Protein AF-A0A380FG84-F1 (afdb_monomer_lite)

Radius of gyration: 14.94 Å; chains: 1; bounding box: 41×23×39 Å

Sequence (98 aa):
MKKNLDIDPEYYAILDFTGFEKMIDELEPDGVPIDVEKDMSANIGVSLKKGNHRLNGKELLGYARFRHDAEGDFGRVRRQQTSYAITEEGISESRYIT

InterPro domains:
  IPR004474 Cell envelope-related transcriptional attenuator domain [PF03816] (2-82)
  IPR050922 LytR/CpsA/Psr cell wall biosynthesis [PTHR33392] (2-82)

Structure (mmCIF, N/CA/C/O backbone):
data_AF-A0A380FG84-F1
#
_entry.id   AF-A0A380FG84-F1
#
loop_
_atom_site.group_PDB
_atom_site.id
_atom_site.type_symbol
_atom_site.label_atom_id
_atom_site.label_alt_id
_atom_site.label_comp_id
_atom_site.label_asym_id
_atom_site.label_entity_id
_atom_site.label_seq_id
_atom_site.pdbx_PDB_ins_code
_atom_site.Cartn_x
_atom_site.Cartn_y
_atom_site.Cartn_z
_atom_site.occupancy
_atom_site.B_iso_or_equiv
_atom_site.auth_seq_id
_atom_site.auth_comp_id
_atom_site.auth_asym_id
_atom_site.auth_atom_id
_atom_site.pdbx_PDB_model_num
ATOM 1 N N . MET A 1 1 ? 10.895 -5.450 -19.485 1.00 75.94 1 MET A N 1
ATOM 2 C CA . MET A 1 1 ? 11.004 -6.887 -19.142 1.00 75.94 1 MET A CA 1
ATOM 3 C C . MET A 1 1 ? 11.240 -7.768 -20.366 1.00 75.94 1 MET A C 1
ATOM 5 O O . MET A 1 1 ? 12.031 -8.695 -20.250 1.00 75.94 1 MET A O 1
ATOM 9 N N . LYS A 1 2 ? 10.653 -7.437 -21.524 1.00 88.00 2 LYS A N 1
ATOM 10 C CA . LYS A 1 2 ? 10.789 -8.111 -22.828 1.00 88.00 2 LYS A CA 1
ATOM 11 C C . LYS A 1 2 ? 12.131 -8.796 -23.100 1.00 88.00 2 LYS A C 1
ATOM 13 O O . LYS A 1 2 ? 12.177 -9.987 -23.348 1.00 88.00 2 LYS A O 1
ATOM 18 N N . LYS A 1 3 ? 13.250 -8.081 -22.962 1.00 91.06 3 LYS A N 1
ATOM 19 C CA . LYS A 1 3 ? 14.578 -8.639 -23.275 1.00 91.06 3 LYS A CA 1
ATOM 20 C C . LYS A 1 3 ? 14.993 -9.847 -22.416 1.00 91.06 3 LYS A C 1
ATOM 22 O O . LYS A 1 3 ? 15.683 -10.720 -22.921 1.00 91.06 3 LYS A O 1
ATOM 27 N N . ASN A 1 4 ? 14.630 -9.870 -21.134 1.00 94.75 4 ASN A N 1
ATOM 28 C CA . ASN A 1 4 ? 15.138 -10.872 -20.185 1.00 94.75 4 ASN A CA 1
ATOM 29 C C . ASN A 1 4 ? 14.081 -11.908 -19.786 1.00 94.75 4 ASN A C 1
ATOM 31 O O . ASN A 1 4 ? 14.442 -12.998 -19.360 1.00 94.75 4 ASN A O 1
ATOM 35 N N . LEU A 1 5 ? 12.800 -11.541 -19.863 1.00 93.38 5 LEU A N 1
ATOM 36 C CA . LEU A 1 5 ? 11.677 -12.348 -19.377 1.00 93.38 5 LEU A CA 1
ATOM 37 C C . LEU A 1 5 ? 10.571 -12.521 -20.426 1.00 93.38 5 LEU A C 1
ATOM 39 O O . LEU A 1 5 ? 9.557 -13.124 -20.113 1.00 93.38 5 LEU A O 1
ATOM 43 N N . ASP A 1 6 ? 10.732 -11.948 -21.623 1.00 93.81 6 ASP A N 1
ATOM 44 C CA . ASP A 1 6 ? 9.730 -11.957 -22.702 1.00 93.81 6 ASP A CA 1
ATOM 45 C C . ASP A 1 6 ? 8.339 -11.420 -22.305 1.00 93.81 6 ASP A C 1
ATOM 47 O O . ASP A 1 6 ? 7.318 -11.746 -22.894 1.00 93.81 6 ASP A O 1
ATOM 51 N N . ILE A 1 7 ? 8.297 -10.545 -21.293 1.00 93.81 7 ILE A N 1
ATOM 52 C CA . ILE A 1 7 ? 7.077 -9.847 -20.860 1.00 93.81 7 ILE A CA 1
ATOM 53 C C . ILE A 1 7 ? 7.047 -8.450 -21.495 1.00 93.81 7 ILE A C 1
ATOM 55 O O . ILE A 1 7 ? 7.894 -7.600 -21.173 1.00 93.81 7 ILE A O 1
ATOM 59 N N . ASP A 1 8 ? 6.070 -8.219 -22.372 1.00 94.69 8 ASP A N 1
ATOM 60 C CA . ASP A 1 8 ? 5.846 -6.965 -23.105 1.00 94.69 8 ASP A CA 1
ATOM 61 C C . ASP A 1 8 ? 4.426 -6.423 -22.846 1.00 94.69 8 ASP A C 1
ATOM 63 O O . ASP A 1 8 ? 3.505 -6.722 -23.604 1.00 94.69 8 ASP A O 1
ATOM 67 N N . PRO A 1 9 ? 4.206 -5.702 -21.731 1.00 91.62 9 PRO A N 1
ATOM 68 C CA . PRO A 1 9 ? 2.882 -5.208 -21.381 1.00 91.62 9 PRO A CA 1
ATOM 69 C C . PRO A 1 9 ? 2.465 -4.065 -22.315 1.00 91.62 9 PRO A C 1
ATOM 71 O O . PRO A 1 9 ? 3.212 -3.106 -22.501 1.00 91.62 9 PRO A O 1
ATOM 74 N N . GLU A 1 10 ? 1.249 -4.145 -22.853 1.00 95.19 10 GLU A N 1
ATOM 75 C CA . GLU A 1 10 ? 0.678 -3.112 -23.734 1.00 95.19 10 GLU A CA 1
ATOM 76 C C . GLU A 1 10 ? 0.343 -1.814 -22.985 1.00 95.19 10 GLU A C 1
ATOM 78 O O . GLU A 1 10 ? 0.411 -0.722 -23.548 1.00 95.19 10 GLU A O 1
ATOM 83 N N . TYR A 1 11 ? 0.017 -1.932 -21.697 1.00 94.62 11 TYR A N 1
ATOM 84 C CA . TYR A 1 11 ? -0.399 -0.827 -20.843 1.00 94.62 11 TYR A CA 1
ATOM 85 C C . TYR A 1 11 ? 0.375 -0.828 -19.530 1.00 94.62 11 TYR A C 1
ATOM 87 O O . TYR A 1 11 ? 0.796 -1.873 -19.029 1.00 94.62 11 TYR A O 1
ATOM 95 N N . TYR A 1 12 ? 0.537 0.360 -18.951 1.00 93.31 12 TYR A N 1
ATOM 96 C CA . TYR A 1 12 ? 1.140 0.533 -17.639 1.00 93.31 12 TYR A CA 1
ATOM 97 C C . TYR A 1 12 ? 0.366 1.565 -16.821 1.00 93.31 12 TYR A C 1
ATOM 99 O O . TYR A 1 12 ? -0.142 2.552 -17.352 1.00 93.31 12 TYR A O 1
ATOM 107 N N . ALA A 1 13 ? 0.324 1.344 -15.512 1.00 92.38 13 ALA A N 1
ATOM 108 C CA . ALA A 1 13 ? -0.122 2.317 -14.530 1.00 92.38 13 ALA A CA 1
ATOM 109 C C . ALA A 1 13 ? 1.027 2.574 -13.552 1.00 92.38 13 ALA A C 1
ATOM 111 O O . ALA A 1 13 ? 1.733 1.647 -13.152 1.00 92.38 13 ALA A O 1
ATOM 112 N N . ILE A 1 14 ? 1.231 3.839 -13.192 1.00 93.38 14 ILE A N 1
ATOM 113 C CA . ILE A 1 14 ? 2.216 4.249 -12.190 1.00 93.38 14 ILE A CA 1
ATOM 114 C C . ILE A 1 14 ? 1.459 4.999 -11.108 1.00 93.38 14 ILE A C 1
ATOM 116 O O . ILE A 1 14 ? 0.694 5.914 -11.403 1.00 93.38 14 ILE A O 1
ATOM 120 N N . LEU A 1 15 ? 1.695 4.603 -9.865 1.00 92.81 15 LEU A N 1
ATOM 121 C CA . LEU A 1 15 ? 1.041 5.154 -8.693 1.00 92.81 15 LEU A CA 1
ATOM 122 C C . LEU A 1 15 ? 2.107 5.454 -7.643 1.00 92.81 15 LEU A C 1
ATOM 124 O O . LEU A 1 15 ? 2.976 4.619 -7.380 1.00 92.81 15 LEU A O 1
ATOM 128 N N . ASP A 1 16 ? 2.059 6.652 -7.070 1.00 96.12 16 ASP A N 1
ATOM 129 C CA . ASP A 1 16 ? 2.902 7.016 -5.936 1.00 96.12 16 ASP A CA 1
ATOM 130 C C . ASP A 1 16 ? 2.190 6.723 -4.604 1.00 96.12 16 ASP A C 1
ATOM 132 O O . ASP A 1 16 ? 1.068 6.218 -4.565 1.00 96.12 16 ASP A O 1
ATOM 136 N N . PHE A 1 17 ? 2.862 7.000 -3.487 1.00 96.88 17 PHE A N 1
ATOM 137 C CA . PHE A 1 17 ? 2.312 6.697 -2.164 1.00 96.88 17 PHE A CA 1
ATOM 138 C C . PHE A 1 17 ? 1.040 7.487 -1.864 1.00 96.88 17 PHE A C 1
ATOM 140 O O . PHE A 1 17 ? 0.061 6.903 -1.416 1.00 96.88 17 PHE A O 1
ATOM 147 N N . THR A 1 18 ? 1.026 8.788 -2.148 1.00 96.81 18 THR A N 1
ATOM 148 C CA . THR A 1 18 ? -0.149 9.630 -1.892 1.00 96.81 18 THR A CA 1
ATOM 149 C C . THR A 1 18 ? -1.325 9.237 -2.781 1.00 96.81 18 THR A C 1
ATOM 151 O O . THR A 1 18 ? -2.467 9.247 -2.327 1.00 96.81 18 THR A O 1
ATOM 154 N N . GLY A 1 19 ? -1.059 8.880 -4.036 1.00 96.50 19 GLY A N 1
ATOM 155 C CA . GLY A 1 19 ? -2.054 8.364 -4.962 1.00 96.50 19 GLY A CA 1
ATOM 156 C C . GLY A 1 19 ? -2.650 7.050 -4.471 1.00 96.50 19 GLY A C 1
ATOM 157 O O . GLY A 1 19 ? -3.867 6.911 -4.486 1.00 96.50 19 GLY A O 1
ATOM 158 N N . PHE A 1 20 ? -1.822 6.122 -3.980 1.00 95.50 20 PHE A N 1
ATOM 159 C CA . PHE A 1 20 ? -2.300 4.861 -3.407 1.00 95.50 20 PHE A CA 1
ATOM 160 C C . PHE A 1 20 ? -3.187 5.081 -2.183 1.00 95.50 20 PHE A C 1
ATOM 162 O O . PHE A 1 20 ? -4.291 4.549 -2.143 1.00 95.50 20 PHE A O 1
ATOM 169 N N . GLU A 1 21 ? -2.735 5.883 -1.215 1.00 96.88 21 GLU A N 1
ATOM 170 C CA . GLU A 1 21 ? -3.503 6.163 0.005 1.00 96.88 21 GLU A CA 1
ATOM 171 C C . GL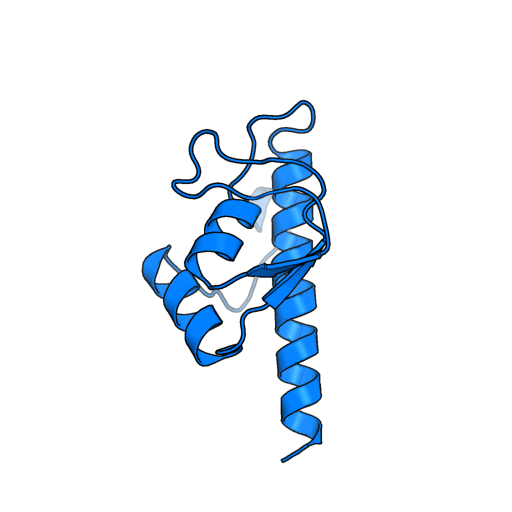U A 1 21 ? -4.894 6.714 -0.337 1.00 96.88 21 GLU A C 1
ATOM 173 O O . GLU A 1 21 ? -5.903 6.147 0.072 1.00 96.88 21 GLU A O 1
ATOM 178 N N . LYS A 1 22 ? -4.947 7.754 -1.179 1.00 96.88 22 LYS A N 1
ATOM 179 C CA . LYS A 1 22 ? -6.207 8.386 -1.589 1.00 96.88 22 LYS A CA 1
ATOM 180 C C . LYS A 1 22 ? -7.105 7.470 -2.409 1.00 96.88 22 LYS A C 1
ATOM 182 O O . LYS A 1 22 ? -8.314 7.513 -2.246 1.00 96.88 22 LYS A O 1
ATOM 187 N N . MET A 1 23 ? -6.528 6.679 -3.313 1.00 94.50 23 MET A N 1
ATOM 188 C CA . MET A 1 23 ? -7.290 5.737 -4.132 1.00 94.50 23 MET A CA 1
ATOM 189 C C . MET A 1 23 ? -8.018 4.723 -3.248 1.00 94.50 23 MET A C 1
ATOM 191 O O . MET A 1 23 ? -9.191 4.458 -3.475 1.00 94.50 23 MET A O 1
ATOM 195 N N . ILE A 1 24 ? -7.335 4.178 -2.239 1.00 94.94 24 ILE A N 1
ATOM 196 C CA . ILE A 1 24 ? -7.942 3.232 -1.301 1.00 94.94 24 ILE A CA 1
ATOM 197 C C . ILE A 1 24 ? -9.017 3.915 -0.460 1.00 94.94 24 ILE A C 1
ATOM 199 O O . ILE A 1 24 ? -10.109 3.373 -0.356 1.00 94.94 24 ILE A O 1
ATOM 203 N N . ASP A 1 25 ? -8.743 5.103 0.082 1.00 96.06 25 ASP A N 1
ATOM 204 C CA . ASP A 1 25 ? -9.718 5.831 0.905 1.00 96.06 25 ASP A CA 1
ATOM 205 C C . ASP A 1 25 ? -10.985 6.229 0.115 1.00 96.06 25 ASP A C 1
ATOM 207 O O . ASP A 1 25 ? -12.060 6.340 0.697 1.00 96.06 25 ASP A O 1
ATOM 211 N N . GLU A 1 26 ? -10.879 6.431 -1.203 1.00 94.12 26 GLU A N 1
ATOM 212 C CA . GLU A 1 26 ? -12.024 6.723 -2.079 1.00 94.12 26 GLU A CA 1
ATOM 213 C C . GLU A 1 26 ? -12.819 5.458 -2.445 1.00 94.12 26 GLU A C 1
ATOM 215 O O . GLU A 1 26 ? -14.048 5.484 -2.479 1.00 94.12 26 GLU A O 1
ATOM 220 N N . LEU A 1 27 ? -12.129 4.350 -2.739 1.00 91.25 27 LEU A N 1
ATOM 221 C CA . LEU A 1 27 ? -12.764 3.090 -3.144 1.00 91.25 27 LEU A CA 1
ATOM 222 C C . LEU A 1 27 ? -13.372 2.331 -1.961 1.00 91.25 27 LEU A C 1
ATOM 224 O O . LEU A 1 27 ? -14.422 1.713 -2.105 1.00 91.25 27 LEU A O 1
ATOM 228 N N . GLU A 1 28 ? -12.713 2.385 -0.806 1.00 92.94 28 GLU A N 1
ATOM 229 C CA . GLU A 1 28 ? -13.070 1.676 0.423 1.00 92.94 28 GLU A CA 1
ATOM 230 C C . GLU A 1 28 ? -13.041 2.654 1.615 1.00 92.94 28 GLU A C 1
ATOM 232 O O . GLU A 1 28 ? -12.141 2.578 2.458 1.00 92.94 28 GLU A O 1
ATOM 237 N N . PRO A 1 29 ? -14.018 3.577 1.728 1.00 93.50 29 PRO A N 1
ATOM 238 C CA . PRO A 1 29 ? -14.026 4.614 2.769 1.00 93.50 29 PRO A CA 1
ATOM 239 C C . PRO A 1 29 ? -14.061 4.061 4.200 1.00 93.50 29 PRO A C 1
ATOM 241 O O . PRO A 1 29 ? -13.573 4.700 5.132 1.00 93.50 29 PRO A O 1
ATOM 244 N N . ASP A 1 30 ? -14.614 2.857 4.371 1.00 94.19 30 ASP A N 1
ATOM 245 C CA . ASP A 1 30 ? -14.665 2.142 5.650 1.00 94.19 30 ASP A CA 1
ATOM 246 C C . ASP A 1 30 ? -13.388 1.318 5.929 1.00 94.19 30 ASP A C 1
ATOM 248 O O . ASP A 1 30 ? -13.281 0.660 6.966 1.00 94.19 30 ASP A O 1
ATOM 252 N N . GLY A 1 31 ? -12.408 1.346 5.021 1.00 94.00 31 GLY A N 1
ATOM 253 C CA . GLY A 1 31 ? -11.131 0.642 5.109 1.00 94.00 31 GLY A CA 1
ATOM 254 C C . GLY A 1 31 ? -11.187 -0.816 4.647 1.00 94.00 31 GLY A C 1
ATOM 255 O O . GLY A 1 31 ? -12.201 -1.498 4.768 1.00 94.00 31 GLY A O 1
ATOM 256 N N . VAL A 1 32 ? -10.057 -1.330 4.167 1.00 95.75 32 VAL A N 1
ATOM 257 C CA . VAL A 1 32 ? -9.933 -2.663 3.559 1.00 95.75 32 VAL A CA 1
ATOM 258 C C . VAL A 1 32 ? -9.783 -3.745 4.635 1.00 95.75 32 VAL A C 1
ATOM 260 O O . VAL A 1 32 ? -8.897 -3.618 5.487 1.00 95.75 32 VAL A O 1
ATOM 263 N N . PRO A 1 33 ? -10.591 -4.823 4.625 1.00 95.88 33 PRO A N 1
ATOM 264 C CA . PRO A 1 33 ? -10.469 -5.902 5.600 1.00 95.88 33 PRO A CA 1
ATOM 2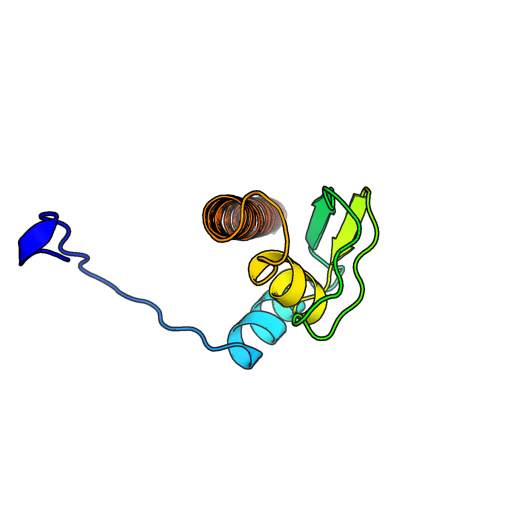65 C C . PRO A 1 33 ? -9.183 -6.708 5.369 1.00 95.88 33 PRO A C 1
ATOM 267 O O . PRO A 1 33 ? -9.013 -7.352 4.340 1.00 95.88 33 PRO A O 1
ATOM 270 N N . ILE A 1 34 ? -8.276 -6.696 6.343 1.00 96.25 34 ILE A N 1
ATOM 271 C CA . ILE A 1 34 ? -6.988 -7.394 6.291 1.00 96.25 34 ILE A CA 1
ATOM 272 C C . ILE A 1 34 ? -6.779 -8.192 7.575 1.00 96.25 34 ILE A C 1
ATOM 274 O O . ILE A 1 34 ? -6.894 -7.651 8.676 1.00 96.25 34 ILE A O 1
ATOM 278 N N . ASP A 1 35 ? -6.387 -9.460 7.431 1.00 96.56 35 ASP A N 1
ATOM 279 C CA . ASP A 1 35 ? -5.765 -10.216 8.519 1.00 96.56 35 ASP A CA 1
ATOM 280 C C . ASP A 1 35 ? -4.266 -9.896 8.567 1.00 96.56 35 ASP A C 1
ATOM 282 O O . ASP A 1 35 ? -3.454 -10.328 7.738 1.00 96.56 35 ASP A O 1
ATOM 286 N N . VAL A 1 36 ? -3.887 -9.063 9.529 1.00 96.75 36 VAL A N 1
ATOM 287 C CA . VAL A 1 36 ? -2.501 -8.679 9.748 1.00 96.75 36 VAL A CA 1
ATOM 288 C C . VAL A 1 36 ? -1.769 -9.855 10.397 1.00 96.75 36 VAL A C 1
ATOM 290 O O . VAL A 1 36 ? -1.972 -10.173 11.566 1.00 96.75 36 VAL A O 1
ATOM 293 N N . GLU A 1 37 ? -0.852 -10.470 9.646 1.00 94.88 37 GLU A N 1
ATOM 294 C CA . GLU A 1 37 ? -0.150 -11.707 10.032 1.00 94.88 37 GLU A CA 1
ATOM 295 C C . GLU A 1 37 ? 0.596 -11.607 11.386 1.00 94.88 37 GLU A C 1
ATOM 297 O O . GLU A 1 37 ? 0.765 -12.599 12.105 1.00 94.88 37 GLU A O 1
ATOM 302 N N . LYS A 1 38 ? 1.084 -10.407 11.728 1.00 94.81 38 LYS A N 1
ATOM 303 C CA . LYS A 1 38 ? 1.893 -10.101 12.921 1.00 94.81 38 LYS A CA 1
ATOM 304 C C . LYS A 1 38 ? 1.982 -8.598 13.156 1.00 94.81 38 LYS A C 1
ATOM 306 O O . LYS A 1 38 ? 1.720 -7.819 12.250 1.00 94.81 38 LYS A O 1
ATOM 311 N N . ASP A 1 39 ? 2.432 -8.196 14.338 1.00 97.19 39 ASP A N 1
ATOM 312 C CA . ASP A 1 39 ? 2.722 -6.790 14.623 1.00 97.19 39 ASP A CA 1
ATOM 313 C C . ASP A 1 39 ? 3.800 -6.240 13.669 1.00 97.19 39 ASP A C 1
ATOM 315 O O . ASP A 1 39 ? 4.859 -6.847 13.486 1.00 97.19 39 ASP A O 1
ATOM 319 N N . MET A 1 40 ? 3.536 -5.077 13.068 1.00 96.06 40 MET A N 1
ATOM 320 C CA . MET A 1 40 ? 4.415 -4.425 12.092 1.00 96.06 40 MET A CA 1
ATOM 321 C C . MET A 1 40 ? 4.481 -2.923 12.373 1.00 96.06 40 MET A C 1
ATOM 323 O O . MET A 1 40 ? 3.454 -2.258 12.465 1.00 96.06 40 MET A O 1
ATOM 327 N N . SER A 1 41 ? 5.685 -2.364 12.489 1.00 96.25 41 SER A N 1
ATOM 328 C CA . SER A 1 41 ? 5.864 -0.913 12.697 1.00 96.25 41 SER A CA 1
ATOM 329 C C . SER A 1 41 ? 7.180 -0.353 12.153 1.00 96.25 41 SER A C 1
ATOM 331 O O . SER A 1 41 ? 7.278 0.828 11.813 1.00 96.25 41 SER A O 1
ATOM 333 N N . ALA A 1 42 ? 8.203 -1.198 12.019 1.00 93.69 42 ALA A N 1
ATOM 334 C CA . ALA A 1 42 ? 9.519 -0.779 11.559 1.00 93.69 42 ALA A CA 1
ATOM 335 C C . ALA A 1 42 ? 9.481 -0.234 10.119 1.00 93.69 42 ALA A C 1
ATOM 337 O O . ALA A 1 42 ? 9.138 -0.952 9.181 1.00 93.69 42 ALA A O 1
ATOM 338 N N . ASN A 1 43 ? 9.909 1.023 9.944 1.00 93.19 43 ASN A N 1
ATOM 339 C CA . ASN A 1 43 ? 10.105 1.703 8.653 1.00 93.19 43 ASN A CA 1
ATOM 340 C C . ASN A 1 43 ? 8.859 1.846 7.757 1.00 93.19 43 ASN A C 1
ATOM 342 O O . ASN A 1 43 ? 8.998 2.071 6.554 1.00 93.19 43 ASN A O 1
ATOM 346 N N . ILE A 1 44 ? 7.654 1.746 8.326 1.00 94.31 44 ILE A N 1
ATOM 347 C CA . ILE A 1 44 ? 6.393 1.862 7.573 1.00 94.31 44 ILE A CA 1
ATOM 348 C C . ILE A 1 44 ? 5.538 3.076 7.966 1.00 94.31 44 ILE A C 1
ATOM 350 O O . ILE A 1 44 ? 4.567 3.371 7.282 1.00 94.31 44 ILE A O 1
ATOM 354 N N . GLY A 1 45 ? 5.909 3.822 9.017 1.00 93.62 45 GLY A N 1
ATOM 355 C CA . GLY A 1 45 ? 5.237 5.076 9.407 1.00 93.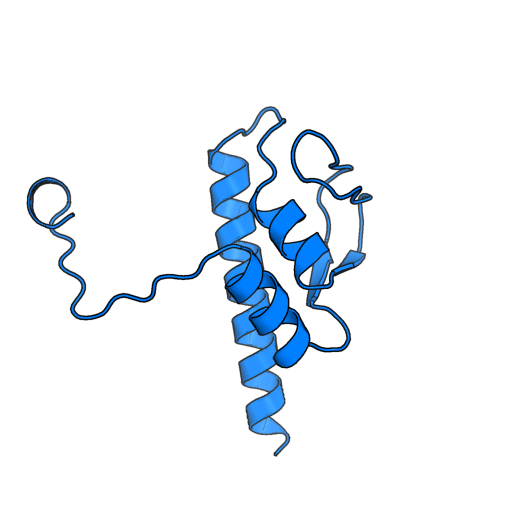62 45 GLY A CA 1
ATOM 356 C C . GLY A 1 45 ? 3.851 4.907 10.049 1.00 93.62 45 GLY A C 1
ATOM 357 O O . GLY A 1 45 ? 3.179 5.900 10.320 1.00 93.62 45 GLY A O 1
ATOM 358 N N . VAL A 1 46 ? 3.449 3.661 10.304 1.00 96.69 46 VAL A N 1
ATOM 359 C CA . VAL A 1 46 ? 2.225 3.241 10.999 1.00 96.69 46 VAL A CA 1
ATOM 360 C C . VAL A 1 46 ? 2.558 2.093 11.952 1.00 96.69 46 VAL A C 1
ATOM 362 O O . VAL A 1 46 ? 3.639 1.508 11.871 1.00 96.69 46 VAL A O 1
ATOM 365 N N . SER A 1 47 ? 1.642 1.771 12.862 1.00 97.62 47 SER A N 1
ATOM 366 C CA . SER A 1 47 ? 1.784 0.654 13.796 1.00 97.62 47 SER A CA 1
ATOM 367 C C . SER A 1 47 ? 0.603 -0.292 13.631 1.00 97.62 47 SER A C 1
ATOM 369 O O . SER A 1 47 ? -0.476 -0.021 14.147 1.00 97.62 47 SER A O 1
ATOM 371 N N . LEU A 1 48 ? 0.825 -1.409 12.946 1.00 97.81 48 LEU A N 1
ATOM 372 C CA . LEU A 1 48 ? -0.176 -2.443 12.710 1.00 97.81 48 LEU A CA 1
ATOM 373 C C . LEU A 1 48 ? -0.068 -3.524 13.783 1.00 97.81 48 LEU A C 1
ATOM 375 O O . LEU A 1 48 ? 1.035 -3.927 14.169 1.00 97.81 48 LEU A O 1
ATOM 379 N N . LYS A 1 49 ? -1.219 -3.995 14.258 1.00 98.06 49 LYS A N 1
ATOM 380 C CA . LYS A 1 49 ? -1.324 -5.088 15.225 1.00 98.06 49 LYS A CA 1
ATOM 381 C C . LYS A 1 49 ? -1.817 -6.346 14.548 1.00 98.06 49 LYS A C 1
ATOM 383 O O . LYS A 1 49 ? -2.619 -6.262 13.629 1.00 98.06 49 LYS A O 1
ATOM 388 N N . LYS A 1 50 ? -1.357 -7.502 15.021 1.00 97.94 50 LYS A N 1
ATOM 389 C CA . LYS A 1 50 ? -1.828 -8.796 14.526 1.00 97.94 50 LYS A CA 1
ATOM 390 C C . LYS A 1 50 ? -3.360 -8.908 14.603 1.00 97.94 50 LYS A C 1
ATOM 392 O O . LYS A 1 50 ? -3.953 -8.474 15.593 1.00 97.94 50 LYS A O 1
ATOM 397 N N . GLY A 1 51 ? -3.968 -9.554 13.610 1.00 97.81 51 GLY A N 1
ATOM 398 C CA . GLY A 1 51 ? -5.385 -9.919 13.575 1.00 97.81 51 GLY A CA 1
ATOM 399 C C . GLY A 1 51 ? -6.185 -9.182 12.505 1.00 97.81 51 GLY A C 1
ATOM 400 O O . GLY A 1 51 ? -5.625 -8.473 11.673 1.00 97.81 51 GLY A O 1
ATOM 401 N N . ASN A 1 52 ? -7.505 -9.347 12.555 1.00 97.81 52 ASN A N 1
ATOM 402 C CA . ASN A 1 52 ? -8.425 -8.780 11.573 1.00 97.81 52 ASN A CA 1
ATOM 403 C C . ASN A 1 52 ? -8.690 -7.301 11.854 1.00 97.81 52 ASN A C 1
ATOM 405 O O . ASN A 1 52 ? -9.251 -6.961 12.897 1.00 97.81 52 ASN A O 1
ATOM 409 N N . HIS A 1 53 ? -8.344 -6.447 10.896 1.00 96.94 53 HIS A N 1
ATOM 410 C CA . HIS A 1 53 ? -8.557 -5.001 10.955 1.00 96.94 53 HIS A CA 1
ATOM 411 C C . HIS A 1 53 ? -9.126 -4.495 9.634 1.00 96.94 53 HIS A C 1
ATOM 413 O O . HIS A 1 53 ? -8.930 -5.116 8.592 1.00 96.94 53 HIS A O 1
ATOM 419 N N . ARG A 1 54 ? -9.796 -3.342 9.667 1.00 97.00 54 ARG A N 1
ATOM 420 C CA . ARG A 1 54 ? -10.070 -2.554 8.461 1.00 97.00 54 ARG A CA 1
ATOM 421 C C . ARG A 1 54 ? -9.008 -1.472 8.353 1.00 97.00 54 ARG A C 1
ATOM 423 O O . ARG A 1 54 ? -8.937 -0.609 9.221 1.00 97.00 54 ARG A O 1
ATOM 430 N N . LEU A 1 55 ? -8.152 -1.578 7.341 1.00 97.81 55 LEU A N 1
ATOM 431 C CA . LEU A 1 55 ? -7.019 -0.681 7.137 1.00 97.81 55 LEU A CA 1
ATOM 432 C C . LEU A 1 55 ? -7.398 0.428 6.158 1.00 97.81 55 LEU A C 1
ATOM 434 O O . LEU A 1 55 ? -7.822 0.141 5.038 1.00 97.81 55 LEU A O 1
ATOM 438 N N . ASN A 1 56 ? -7.194 1.683 6.549 1.00 97.62 56 ASN A N 1
ATOM 439 C CA . ASN A 1 56 ? -7.268 2.804 5.604 1.00 97.62 56 ASN A CA 1
ATOM 440 C C . ASN A 1 56 ? -6.078 2.789 4.627 1.00 97.62 56 ASN A C 1
ATOM 442 O O . ASN A 1 56 ? -5.138 1.999 4.773 1.00 97.62 56 ASN A O 1
ATOM 446 N N . GLY A 1 57 ? -6.071 3.688 3.645 1.00 97.31 57 GLY A N 1
ATOM 447 C CA . GLY A 1 57 ? -5.040 3.749 2.614 1.00 97.31 57 GLY A CA 1
ATOM 448 C C . GLY A 1 57 ? -3.617 3.860 3.165 1.00 97.31 57 GLY A C 1
ATOM 449 O O . GLY A 1 57 ? -2.709 3.180 2.680 1.00 97.31 57 GLY A O 1
ATOM 450 N N . LYS A 1 58 ? -3.413 4.646 4.228 1.00 98.06 58 LYS A N 1
ATOM 451 C CA . LYS A 1 58 ? -2.101 4.807 4.878 1.00 98.06 58 LYS A CA 1
ATOM 452 C C . LYS A 1 58 ? -1.643 3.531 5.584 1.00 98.06 58 LYS A C 1
ATOM 454 O O . LYS A 1 58 ? -0.472 3.150 5.503 1.00 98.06 58 LYS A O 1
ATOM 459 N N . GLU A 1 59 ? -2.547 2.863 6.287 1.00 98.25 59 GLU A N 1
ATOM 460 C CA . GLU A 1 59 ? -2.263 1.606 6.980 1.00 98.25 59 GLU A CA 1
ATOM 461 C C . GLU A 1 59 ? -2.012 0.461 5.997 1.00 98.25 59 GLU A C 1
ATOM 463 O O . GLU A 1 59 ? -1.047 -0.289 6.166 1.00 98.25 59 GLU A O 1
ATOM 468 N N . LEU A 1 60 ? -2.811 0.376 4.931 1.00 97.69 60 LEU A N 1
ATOM 469 C CA . LEU A 1 60 ? -2.655 -0.612 3.869 1.00 97.69 60 LEU A CA 1
ATOM 470 C C . LEU A 1 60 ? -1.353 -0.396 3.087 1.00 97.69 60 LEU A C 1
ATOM 472 O O . L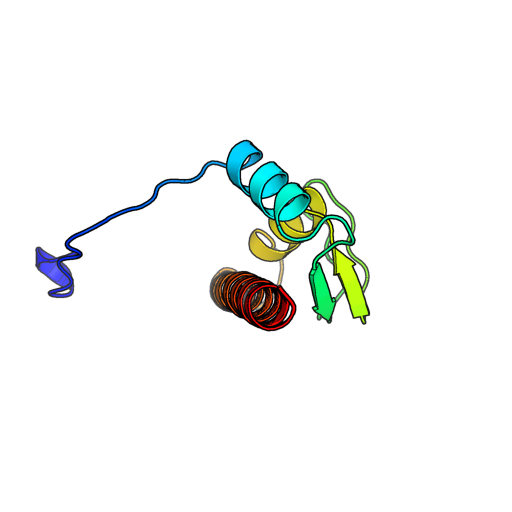EU A 1 60 ? -0.639 -1.359 2.795 1.00 97.69 60 LEU A O 1
ATOM 476 N N . LEU A 1 61 ? -0.971 0.861 2.829 1.00 97.44 61 LEU A N 1
ATOM 477 C CA . LEU A 1 61 ? 0.341 1.191 2.270 1.00 97.44 61 LEU A CA 1
ATOM 478 C C . LEU A 1 61 ? 1.466 0.715 3.200 1.00 97.44 61 LEU A C 1
ATOM 480 O O . LEU A 1 61 ? 2.465 0.156 2.741 1.00 97.44 61 LEU A O 1
ATOM 484 N N . GLY A 1 62 ? 1.314 0.921 4.510 1.00 97.50 62 GLY A N 1
ATOM 485 C CA . GLY A 1 62 ? 2.251 0.425 5.514 1.00 97.50 62 GLY A CA 1
ATOM 486 C C . GLY A 1 62 ? 2.387 -1.100 5.487 1.00 97.50 62 GLY A C 1
ATOM 487 O O . GLY A 1 62 ? 3.507 -1.616 5.459 1.00 97.50 62 GLY A O 1
ATOM 488 N N . TYR A 1 63 ? 1.263 -1.814 5.413 1.00 97.50 63 TYR A N 1
ATOM 489 C CA . TYR A 1 63 ? 1.208 -3.272 5.295 1.00 97.50 63 TYR A CA 1
ATOM 490 C C . TYR A 1 63 ? 1.944 -3.775 4.041 1.00 97.50 63 TYR A C 1
ATOM 492 O O . TYR A 1 63 ? 2.844 -4.614 4.137 1.00 97.50 63 TYR A O 1
ATOM 500 N N . ALA A 1 64 ? 1.654 -3.190 2.874 1.00 96.25 64 ALA A N 1
ATOM 501 C CA . ALA A 1 64 ? 2.263 -3.550 1.591 1.00 96.25 64 ALA A CA 1
ATOM 502 C C . ALA A 1 64 ? 3.766 -3.207 1.489 1.00 96.25 64 ALA A C 1
ATOM 504 O O . ALA A 1 64 ? 4.476 -3.720 0.617 1.00 96.25 64 ALA A O 1
ATOM 505 N N . ARG A 1 65 ? 4.280 -2.331 2.363 1.00 96.00 65 ARG A N 1
ATOM 506 C CA . ARG A 1 65 ? 5.694 -1.914 2.402 1.00 96.00 65 ARG A CA 1
ATOM 507 C C . ARG A 1 65 ? 6.532 -2.670 3.428 1.00 96.00 65 ARG A C 1
ATOM 509 O O . ARG A 1 65 ? 7.764 -2.579 3.379 1.00 96.00 65 ARG A O 1
ATOM 516 N N . PHE A 1 66 ? 5.911 -3.395 4.354 1.00 96.44 66 PHE A N 1
ATOM 517 C CA . PHE A 1 66 ? 6.631 -4.051 5.436 1.00 96.44 66 PHE A CA 1
ATOM 518 C C . PHE A 1 66 ? 7.551 -5.170 4.921 1.00 96.44 66 PHE A C 1
ATOM 520 O O . PHE A 1 66 ? 7.128 -6.078 4.207 1.00 96.44 66 PHE A O 1
ATOM 527 N N . ARG A 1 67 ? 8.829 -5.094 5.315 1.00 95.19 67 ARG A N 1
ATOM 528 C CA . ARG A 1 67 ? 9.907 -6.033 4.936 1.00 95.19 67 ARG A CA 1
ATOM 529 C C . ARG A 1 67 ? 10.825 -6.420 6.096 1.00 95.19 67 ARG A C 1
ATOM 531 O O . ARG A 1 67 ? 11.850 -7.052 5.884 1.00 95.19 67 ARG A O 1
ATOM 538 N N . HIS A 1 68 ? 10.538 -5.943 7.306 1.00 91.75 68 HIS A N 1
ATOM 539 C CA . HIS A 1 68 ? 11.449 -6.081 8.442 1.00 91.75 68 HIS A CA 1
ATOM 540 C C . HIS A 1 68 ? 11.163 -7.375 9.217 1.00 91.75 68 HIS A C 1
ATOM 542 O O . HIS A 1 68 ? 10.892 -7.362 10.418 1.00 91.75 68 HIS A O 1
ATOM 548 N N . ASP A 1 69 ? 11.174 -8.493 8.494 1.00 88.81 69 ASP A N 1
ATOM 549 C CA . ASP A 1 69 ? 10.956 -9.839 9.008 1.00 88.81 69 ASP A CA 1
ATOM 550 C C . ASP A 1 69 ? 11.855 -10.863 8.293 1.00 88.81 69 ASP A C 1
ATOM 552 O O . ASP A 1 69 ? 12.635 -10.517 7.407 1.00 88.81 69 ASP A O 1
ATOM 556 N N . ALA A 1 70 ? 11.752 -12.132 8.697 1.00 86.00 70 ALA A N 1
ATOM 557 C CA . ALA A 1 70 ? 12.546 -13.223 8.134 1.00 86.00 70 ALA A CA 1
ATOM 558 C C . ALA A 1 70 ? 12.248 -13.522 6.650 1.00 86.00 70 ALA A C 1
ATOM 560 O O . ALA A 1 70 ? 13.073 -14.143 5.987 1.00 86.00 70 ALA A O 1
ATOM 561 N N . GLU A 1 71 ? 11.092 -13.103 6.128 1.00 88.06 71 GLU A N 1
ATOM 562 C CA . GLU A 1 71 ? 10.708 -13.325 4.728 1.00 88.06 71 GLU A CA 1
ATOM 563 C C . GLU A 1 71 ? 11.145 -12.170 3.820 1.00 88.06 71 GLU A C 1
ATOM 565 O O . GLU A 1 71 ? 11.216 -12.335 2.599 1.00 88.06 71 GLU A O 1
ATOM 570 N N . GLY A 1 72 ? 11.430 -11.001 4.399 1.00 91.06 72 GLY A N 1
ATOM 571 C CA . GLY A 1 72 ? 11.924 -9.823 3.705 1.00 91.06 72 GLY A CA 1
ATOM 572 C C . GLY A 1 72 ? 11.048 -9.457 2.510 1.00 91.06 72 GLY A C 1
ATOM 573 O O . GLY A 1 72 ? 9.864 -9.135 2.636 1.00 91.06 72 GLY A O 1
ATOM 574 N N . ASP A 1 73 ? 11.644 -9.521 1.323 1.00 92.25 73 ASP A N 1
ATOM 575 C CA . ASP A 1 73 ? 10.994 -9.149 0.070 1.00 92.25 73 ASP A CA 1
ATOM 576 C C . ASP A 1 73 ? 9.985 -10.195 -0.425 1.00 92.25 73 ASP A C 1
ATOM 578 O O . ASP A 1 73 ? 9.003 -9.815 -1.060 1.00 92.25 73 ASP A O 1
ATOM 582 N N . PHE A 1 74 ? 10.156 -11.480 -0.091 1.00 92.69 74 PHE A N 1
ATOM 583 C CA . PHE A 1 74 ? 9.175 -12.515 -0.444 1.00 92.69 74 PHE A CA 1
ATOM 584 C C . PHE A 1 74 ? 7.854 -12.291 0.296 1.00 92.69 74 PHE A C 1
ATOM 586 O O . PHE A 1 74 ? 6.784 -12.316 -0.315 1.00 92.69 74 PHE A O 1
ATOM 593 N N . GLY A 1 75 ? 7.935 -11.988 1.595 1.00 92.94 75 GLY A N 1
ATOM 594 C CA . GLY A 1 75 ? 6.767 -11.615 2.394 1.00 92.94 75 GLY A CA 1
ATOM 595 C C . GLY A 1 75 ? 6.128 -10.323 1.885 1.00 92.94 75 GLY A C 1
ATOM 596 O O . GLY A 1 75 ? 4.906 -10.230 1.791 1.00 92.94 75 GLY A O 1
ATOM 597 N N . ARG A 1 76 ? 6.942 -9.340 1.475 1.00 95.56 76 ARG A N 1
ATOM 598 C CA . ARG A 1 76 ? 6.437 -8.086 0.899 1.00 95.56 76 ARG A CA 1
ATOM 599 C C . ARG A 1 76 ? 5.651 -8.309 -0.395 1.00 95.56 76 ARG A C 1
ATOM 601 O O . ARG A 1 76 ? 4.562 -7.762 -0.524 1.00 95.56 76 ARG A O 1
ATOM 608 N N . VAL A 1 77 ? 6.164 -9.111 -1.332 1.00 95.88 77 VAL A N 1
ATOM 609 C CA . VAL A 1 77 ? 5.459 -9.409 -2.595 1.00 95.88 77 VAL A CA 1
ATOM 610 C C . VAL A 1 77 ? 4.121 -10.093 -2.323 1.00 95.88 77 VAL A C 1
ATOM 612 O O . VAL A 1 77 ? 3.113 -9.700 -2.907 1.00 95.88 77 VAL A O 1
ATOM 615 N N . ARG A 1 78 ? 4.084 -11.053 -1.390 1.00 94.81 78 ARG A N 1
ATOM 616 C CA . ARG A 1 78 ? 2.832 -11.705 -0.985 1.00 94.81 78 ARG A CA 1
ATOM 617 C C . ARG A 1 78 ? 1.813 -10.687 -0.467 1.00 94.81 78 ARG A C 1
ATOM 619 O O . ARG A 1 78 ? 0.691 -10.662 -0.950 1.00 94.81 78 ARG A O 1
ATOM 626 N N . ARG A 1 79 ? 2.216 -9.797 0.446 1.00 95.62 79 ARG A N 1
ATOM 627 C CA . ARG A 1 79 ? 1.330 -8.752 0.997 1.00 95.62 79 ARG A CA 1
ATOM 628 C C . ARG A 1 79 ? 0.829 -7.781 -0.067 1.00 95.62 79 ARG A C 1
ATOM 630 O O . ARG A 1 79 ? -0.333 -7.406 -0.025 1.00 95.62 79 ARG A O 1
ATOM 637 N N . GLN A 1 80 ? 1.667 -7.418 -1.039 1.00 95.56 80 GLN A N 1
ATOM 638 C CA . GLN A 1 80 ? 1.254 -6.586 -2.175 1.00 95.56 80 GLN A CA 1
ATOM 639 C C . GLN A 1 80 ? 0.183 -7.275 -3.030 1.00 95.56 80 GLN A C 1
ATOM 641 O O . GLN A 1 80 ? -0.802 -6.638 -3.398 1.00 95.56 80 GLN A O 1
ATOM 646 N N . GLN A 1 81 ? 0.341 -8.574 -3.303 1.00 94.00 81 GLN A N 1
ATOM 647 C CA . GLN A 1 81 ? -0.671 -9.365 -4.010 1.00 94.00 81 GLN A CA 1
ATOM 648 C C . GLN A 1 81 ? -1.970 -9.472 -3.202 1.00 94.00 81 GLN A C 1
ATOM 650 O O . GLN A 1 81 ? -3.045 -9.296 -3.766 1.00 94.00 81 GLN A O 1
ATOM 655 N N . THR A 1 82 ? -1.875 -9.699 -1.888 1.00 92.38 82 THR A N 1
ATOM 656 C CA . THR A 1 82 ? -3.032 -9.743 -0.983 1.00 92.38 82 THR A CA 1
ATOM 657 C C . TH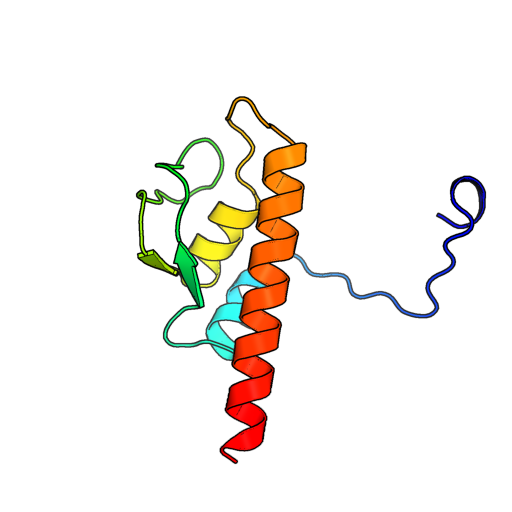R A 1 82 ? -3.794 -8.419 -0.972 1.00 92.38 82 THR A C 1
ATOM 659 O O . THR A 1 82 ? -5.008 -8.428 -1.148 1.00 92.38 82 THR A O 1
ATOM 662 N N . SER A 1 83 ? -3.103 -7.283 -0.816 1.00 92.31 83 SER A N 1
ATOM 663 C CA . SER A 1 83 ? -3.746 -5.964 -0.833 1.00 92.31 83 SER A CA 1
ATOM 664 C C . SER A 1 83 ? -4.481 -5.707 -2.148 1.00 92.31 83 SER A C 1
ATOM 666 O O . SER A 1 83 ? -5.609 -5.237 -2.121 1.00 92.31 83 SER A O 1
ATOM 668 N N . TYR A 1 84 ? -3.872 -6.057 -3.286 1.00 92.00 84 TYR A N 1
ATOM 669 C CA . TYR A 1 84 ? -4.509 -5.897 -4.593 1.00 92.00 84 TYR A CA 1
ATOM 670 C C . TYR A 1 84 ? -5.752 -6.783 -4.753 1.00 92.00 84 TYR A C 1
ATOM 672 O O . TYR A 1 84 ? -6.804 -6.290 -5.147 1.00 92.00 84 TYR A O 1
ATOM 680 N N . ALA A 1 85 ? -5.650 -8.071 -4.410 1.00 90.62 85 ALA A N 1
ATOM 681 C CA . ALA A 1 85 ? -6.748 -9.021 -4.574 1.00 90.62 85 ALA A CA 1
ATOM 682 C C . ALA A 1 85 ? -7.994 -8.628 -3.766 1.00 90.62 85 ALA A C 1
ATOM 684 O O . ALA A 1 85 ? -9.101 -8.683 -4.291 1.00 90.62 85 ALA A O 1
ATOM 685 N N . ILE A 1 86 ? -7.809 -8.190 -2.518 1.00 88.12 86 ILE A N 1
ATOM 686 C CA . ILE A 1 86 ? -8.924 -7.811 -1.640 1.00 88.12 86 ILE A CA 1
ATOM 687 C C . ILE A 1 86 ? -9.579 -6.512 -2.120 1.00 88.12 86 ILE A C 1
ATOM 689 O O . ILE A 1 86 ? -10.800 -6.401 -2.115 1.00 88.12 86 ILE A O 1
ATOM 693 N N . THR A 1 87 ? -8.788 -5.536 -2.578 1.00 87.25 87 THR A N 1
ATOM 694 C CA . THR A 1 87 ? -9.343 -4.306 -3.158 1.00 87.25 87 THR A CA 1
ATOM 695 C C . THR A 1 87 ? -10.135 -4.592 -4.439 1.00 87.25 87 THR A C 1
ATOM 697 O O . THR A 1 87 ? -11.214 -4.039 -4.616 1.00 87.25 87 THR A O 1
ATOM 700 N N . GLU A 1 88 ? -9.658 -5.475 -5.320 1.00 88.44 88 GLU A N 1
ATOM 701 C CA . GLU A 1 88 ? -10.414 -5.892 -6.515 1.00 88.44 88 GLU A CA 1
ATOM 702 C C . GLU A 1 88 ? -11.733 -6.597 -6.158 1.00 88.44 88 GLU A C 1
ATOM 704 O O . GLU A 1 88 ? -12.761 -6.343 -6.791 1.00 88.44 88 GLU A O 1
ATOM 709 N N . GLU A 1 89 ? -11.722 -7.450 -5.131 1.00 84.50 89 GLU A N 1
ATOM 710 C CA . GLU A 1 89 ? -12.920 -8.131 -4.630 1.00 84.50 89 GLU A CA 1
ATOM 711 C C . GLU A 1 89 ? -13.967 -7.128 -4.121 1.00 84.50 89 GLU A C 1
ATOM 713 O O . GLU A 1 89 ? -15.112 -7.170 -4.575 1.00 84.50 89 GLU A O 1
ATOM 718 N N . GLY A 1 90 ? -13.567 -6.158 -3.290 1.00 81.00 90 GLY A N 1
ATOM 719 C CA . GLY A 1 90 ? -14.467 -5.109 -2.788 1.00 81.00 90 GLY A CA 1
ATOM 720 C C . GLY A 1 90 ? -15.075 -4.244 -3.901 1.00 81.00 90 GLY A C 1
ATOM 721 O O . GLY A 1 90 ? -16.287 -4.005 -3.939 1.00 81.00 90 GLY A O 1
ATOM 722 N N . ILE A 1 91 ? -14.268 -3.866 -4.901 1.00 82.50 91 ILE A N 1
ATOM 723 C CA . ILE A 1 91 ? -14.755 -3.131 -6.079 1.00 82.50 91 ILE A CA 1
ATOM 724 C C . ILE A 1 91 ? -15.755 -3.974 -6.885 1.00 82.50 91 ILE A C 1
ATOM 726 O O . ILE A 1 91 ? -16.747 -3.445 -7.400 1.00 82.50 91 ILE A O 1
ATOM 730 N N . SER A 1 92 ? -15.480 -5.270 -7.053 1.00 81.75 92 SER A N 1
ATOM 731 C CA . SER A 1 92 ? -16.374 -6.194 -7.751 1.00 81.75 92 SER A CA 1
ATOM 732 C C . SER A 1 92 ? -17.727 -6.263 -7.048 1.00 81.75 92 SER A C 1
ATOM 734 O O . SER A 1 92 ? -18.747 -6.055 -7.700 1.00 81.75 92 SER A O 1
ATOM 736 N N . GLU A 1 93 ? -17.749 -6.488 -5.733 1.00 78.69 93 GLU A N 1
ATOM 737 C CA . GLU A 1 93 ? -18.984 -6.568 -4.945 1.00 78.69 93 GLU A CA 1
ATOM 738 C C . GLU A 1 93 ? -19.815 -5.282 -5.028 1.00 78.69 93 GLU A C 1
ATOM 740 O O . GLU A 1 93 ? -21.006 -5.348 -5.329 1.00 78.69 93 GLU A O 1
ATOM 745 N N . SER A 1 94 ? -19.188 -4.112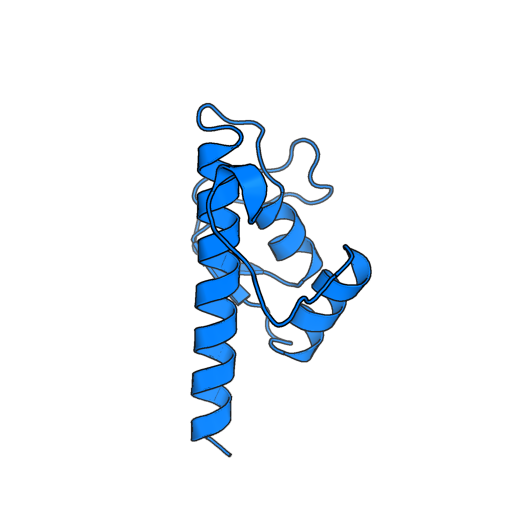 -4.863 1.00 74.81 94 SER A N 1
ATOM 746 C CA . SER A 1 94 ? -19.858 -2.805 -4.966 1.00 74.81 94 SER A CA 1
ATOM 747 C C . SER A 1 94 ? -20.561 -2.609 -6.320 1.00 74.81 94 SER A C 1
ATOM 749 O O . SER A 1 94 ? -21.701 -2.134 -6.391 1.00 74.81 94 SER A O 1
ATOM 751 N N . ARG A 1 95 ? -19.932 -3.075 -7.408 1.00 70.31 95 ARG A N 1
ATOM 752 C CA . ARG A 1 95 ? -20.495 -3.022 -8.766 1.00 70.31 95 ARG A CA 1
ATOM 753 C C . ARG A 1 95 ? -21.742 -3.882 -8.976 1.00 70.31 95 ARG A C 1
ATOM 755 O O . ARG A 1 95 ? -22.499 -3.582 -9.891 1.00 70.31 95 ARG A O 1
ATOM 762 N N . TYR A 1 96 ? -21.963 -4.930 -8.182 1.00 64.06 96 TYR A N 1
ATOM 763 C CA . TYR A 1 96 ? -23.156 -5.781 -8.301 1.00 64.06 96 TYR A CA 1
ATOM 764 C C . TYR A 1 96 ? -24.361 -5.265 -7.499 1.00 64.06 96 TYR A C 1
ATOM 766 O O . TYR A 1 96 ? -25.458 -5.803 -7.647 1.00 64.06 96 TYR A O 1
ATOM 774 N N . ILE A 1 97 ? -24.174 -4.245 -6.656 1.00 56.78 97 ILE A N 1
ATOM 775 C CA . ILE A 1 97 ? -25.207 -3.721 -5.746 1.00 56.78 97 ILE A CA 1
ATOM 776 C C . ILE A 1 97 ? -25.768 -2.365 -6.245 1.00 56.78 97 ILE A C 1
ATOM 778 O O . ILE A 1 97 ? -26.690 -1.819 -5.640 1.00 56.78 97 ILE A O 1
ATOM 782 N N . THR A 1 98 ? -25.264 -1.843 -7.374 1.00 50.38 98 THR A N 1
ATOM 783 C CA . THR A 1 98 ? -25.737 -0.610 -8.042 1.00 50.38 98 THR A CA 1
ATOM 784 C C . THR A 1 98 ? -26.454 -0.935 -9.349 1.00 50.38 98 THR A C 1
ATOM 786 O O . THR A 1 98 ? -27.506 -0.312 -9.615 1.00 50.38 98 THR A O 1
#

pLDDT: mean 92.11, std 8.19, range [50.38, 98.25]

Organism: Staphylococcus gallinarum (NCBI:txid1293)

Secondary structure (DSSP, 8-state):
-HHHH----S------HHHHHHHHHHH-TT-EEEEE-S-B-TTTSS-B-SEEEEE-HHHHHHHHH---STTHHHHHHHHHHHHHHHHHHHHHHHHH--

Foldseek 3Di:
DCVPPNDDDPDDDDADLVRQQVVQCVLPVVAFWDQQCAWFDPPLPDTDHGGTDRHHSSRLSSQLPTQPDPCRVVSNVVSVVVSVVRSVVSNVVVVVVD